Protein AF-A0A8B7P8W7-F1 (afdb_monomer_lite)

Sequence (174 aa):
ISSLVSTSPNAPSSPLYPQGKGTGSGHRTLLYGNAVLLHHENSSMYLACLSTSSSRDKLAFDVGLQEHSQGESCWWTIHPASKQRSEGEKVRVGDDLILVSVATERYLQATKEDDQSIVNASFHVTHWSVAPFGTGLSRLKFVACVFGGEVLRFFHGGDECLSIPSTWSDQPGQ

Radius of gyration: 20.96 Å; chains: 1; bounding box: 63×35×56 Å

InterPro domains:
  IPR013333 Ryanodine receptor [PR00795] (25-43)
  IPR013333 Ryanodine receptor [PR00795] (83-107)
  IPR014821 Inositol 1,4,5-trisphosphate/ryanodine receptor [PF08709] (22-136)
  IPR015925 Ryanodine/Inositol 1,4,5-trisphosphate receptor [PTHR46399] (21-171)
  IPR016093 MIR motif [PS50919] (27-81)
  IPR016093 MIR motif [SM00472] (27-81)
  IPR016093 MIR motif [SM00472] (88-133)
  IPR036300 Mir domain superfamily [SSF82109] (31-114)

Foldseek 3Di:
DDKDQDADPDDDDDDDDDDPPRPDPDDDFDWAQGKIWDADVPVRWTWFFDPDDPDPPPLKTAIDTDNDPPDQGRIWGWHFPDPVGDTRDGDDQFTWTWIARPVRRFTFDWDADPNDTGTITHNDTDTHHDHDPDDPVCCVVCVVDDDPPDDDWDDDDPPRTDDDDPPDDPDPDD

Structure (mmCIF, N/CA/C/O backbone):
data_AF-A0A8B7P8W7-F1
#
_entry.id   AF-A0A8B7P8W7-F1
#
loop_
_atom_site.group_PDB
_atom_site.id
_atom_site.type_symbol
_atom_site.label_atom_id
_atom_site.label_alt_id
_atom_site.label_comp_id
_atom_site.label_asym_id
_atom_site.label_entity_id
_atom_site.label_seq_id
_atom_site.pdbx_PDB_ins_code
_atom_site.Cartn_x
_atom_site.Cartn_y
_atom_site.Cartn_z
_atom_site.occupancy
_atom_site.B_iso_or_equiv
_atom_site.auth_seq_id
_atom_site.auth_comp_id
_atom_site.auth_asym_id
_atom_site.auth_atom_id
_atom_site.pdbx_PDB_model_num
ATOM 1 N N . ILE A 1 1 ? 3.348 0.676 -5.704 1.00 46.62 1 ILE A N 1
ATOM 2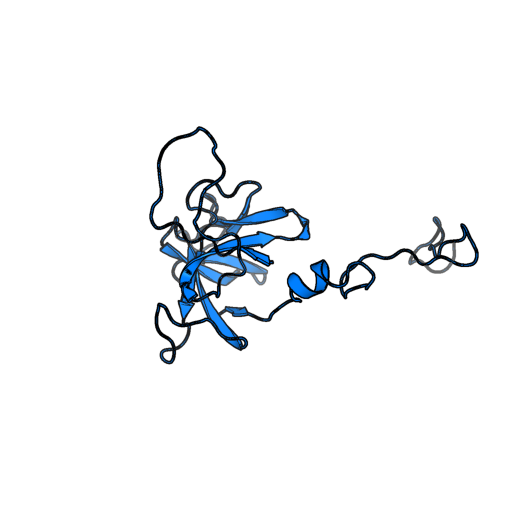 C CA . ILE A 1 1 ? 1.925 0.470 -5.354 1.00 46.62 1 ILE A CA 1
ATOM 3 C C . ILE A 1 1 ? 1.165 1.689 -5.854 1.00 46.62 1 ILE A C 1
ATOM 5 O O . ILE A 1 1 ? 1.480 2.792 -5.420 1.00 46.62 1 ILE A O 1
ATOM 9 N N . SER A 1 2 ? 0.259 1.519 -6.812 1.00 42.88 2 SER A N 1
ATOM 10 C CA . SER A 1 2 ? -0.676 2.559 -7.244 1.00 42.88 2 SER A CA 1
ATOM 11 C C . SER A 1 2 ? -1.956 2.430 -6.406 1.00 42.88 2 SER A C 1
ATOM 13 O O . SER A 1 2 ? -2.405 1.326 -6.105 1.00 42.88 2 SER A O 1
ATOM 15 N N . SER A 1 3 ? -2.516 3.544 -5.928 1.00 48.22 3 SER A N 1
ATOM 16 C CA . SER A 1 3 ? -3.761 3.515 -5.152 1.00 48.22 3 SER A CA 1
ATOM 17 C C . SER A 1 3 ? -4.959 3.718 -6.076 1.00 48.22 3 SER A C 1
ATOM 19 O O . SER A 1 3 ? -5.056 4.711 -6.800 1.00 48.22 3 SER A O 1
ATOM 21 N N . LEU A 1 4 ? -5.897 2.773 -6.046 1.00 49.62 4 LEU A N 1
ATOM 22 C CA . LEU A 1 4 ? -7.210 2.925 -6.659 1.00 49.62 4 LEU A CA 1
ATOM 23 C C . LEU A 1 4 ? -8.190 3.338 -5.561 1.00 49.62 4 LEU A C 1
ATOM 25 O O . LEU A 1 4 ? -8.512 2.571 -4.653 1.00 49.62 4 LEU A O 1
ATOM 29 N N . VAL A 1 5 ? -8.676 4.577 -5.644 1.00 45.47 5 VAL A N 1
ATOM 30 C CA . VAL A 1 5 ? -9.727 5.073 -4.749 1.00 45.47 5 VAL A CA 1
ATOM 31 C C . VAL A 1 5 ? -11.073 4.615 -5.295 1.00 45.47 5 VAL A C 1
ATOM 33 O O . VAL A 1 5 ? -11.616 5.216 -6.229 1.00 45.47 5 VAL A O 1
ATOM 36 N N . SER A 1 6 ? -11.623 3.552 -4.719 1.00 44.38 6 SER A N 1
ATOM 37 C CA . SER A 1 6 ? -12.999 3.128 -4.959 1.00 44.38 6 SER A CA 1
ATOM 38 C C . SER A 1 6 ? -13.806 3.321 -3.681 1.00 44.38 6 SER A C 1
ATOM 40 O O . SER A 1 6 ? -13.594 2.642 -2.692 1.00 44.38 6 SER A O 1
ATOM 42 N N . THR A 1 7 ? -14.749 4.252 -3.692 1.00 36.66 7 THR A N 1
ATOM 43 C CA . THR A 1 7 ? -15.689 4.438 -2.585 1.00 36.66 7 THR A CA 1
ATOM 44 C C . THR A 1 7 ? -16.846 3.451 -2.765 1.00 36.66 7 THR A C 1
ATOM 46 O O . THR A 1 7 ? -17.686 3.677 -3.636 1.00 36.66 7 THR A O 1
ATOM 49 N N . SER A 1 8 ? -16.902 2.362 -1.993 1.00 40.78 8 SER A N 1
ATOM 50 C CA . SER A 1 8 ? -18.155 1.607 -1.829 1.00 40.78 8 SER A CA 1
ATOM 51 C C . SER A 1 8 ? -18.755 1.946 -0.464 1.00 40.78 8 SER A C 1
ATOM 53 O O . SER A 1 8 ? -18.043 1.805 0.527 1.00 40.78 8 SER A O 1
ATOM 55 N N . PRO A 1 9 ? -20.027 2.379 -0.371 1.00 35.28 9 PRO A N 1
ATOM 56 C CA . PRO A 1 9 ? -20.670 2.607 0.917 1.00 35.28 9 PRO A CA 1
ATOM 57 C C . PRO A 1 9 ? -21.161 1.326 1.605 1.00 35.28 9 PRO A C 1
ATOM 59 O O . PRO A 1 9 ? -21.640 1.440 2.720 1.00 35.28 9 PRO A O 1
ATOM 62 N N . ASN A 1 10 ? -21.108 0.146 0.972 1.00 35.03 10 ASN A N 1
ATOM 63 C CA . ASN A 1 10 ? -21.569 -1.118 1.564 1.00 35.03 10 ASN A CA 1
ATOM 64 C C . ASN A 1 10 ? -20.977 -2.337 0.827 1.00 35.03 10 ASN A C 1
ATOM 66 O O . ASN A 1 10 ? -21.011 -2.401 -0.404 1.00 35.03 10 ASN A O 1
ATOM 70 N N . ALA A 1 11 ? -20.510 -3.333 1.576 1.00 33.34 11 ALA A N 1
ATOM 71 C CA . ALA A 1 11 ? -20.395 -4.737 1.164 1.00 33.34 11 ALA A CA 1
ATOM 72 C C . ALA A 1 11 ? -21.131 -5.595 2.224 1.00 33.34 11 ALA A C 1
ATOM 74 O O . ALA A 1 11 ? -21.289 -5.096 3.338 1.00 33.34 11 ALA A O 1
ATOM 75 N N . PRO A 1 12 ? -21.589 -6.842 1.961 1.00 50.28 12 PRO A N 1
ATOM 76 C CA . PRO A 1 12 ? -21.562 -7.633 0.721 1.00 50.28 12 PRO A CA 1
ATOM 77 C C . PRO A 1 12 ? -22.941 -8.230 0.303 1.00 50.28 12 PRO A C 1
ATOM 79 O O . PRO A 1 12 ? -23.870 -8.323 1.100 1.00 50.28 12 PRO A O 1
ATOM 82 N N . SER A 1 13 ? -23.077 -8.705 -0.948 1.00 31.11 13 SER A N 1
ATOM 83 C CA . SER A 1 13 ? -23.685 -10.020 -1.277 1.00 31.11 13 SER A CA 1
ATOM 84 C C . SER A 1 13 ? -23.736 -10.326 -2.788 1.00 31.11 13 SER A C 1
ATOM 86 O O . SER A 1 13 ? -24.164 -9.514 -3.603 1.00 31.11 13 SER A O 1
ATOM 88 N N . SER A 1 14 ? -23.414 -11.588 -3.100 1.00 30.47 14 SER A N 1
ATOM 89 C CA . SER A 1 14 ? -23.768 -12.410 -4.277 1.00 30.47 14 SER A CA 1
ATOM 90 C C . SER A 1 14 ? -22.878 -12.414 -5.545 1.00 30.47 14 SER A C 1
ATOM 92 O O . SER A 1 14 ? -22.307 -11.391 -5.921 1.00 30.47 14 SER A O 1
ATOM 94 N N . PRO A 1 15 ? -22.725 -13.596 -6.201 1.00 37.78 15 PRO A N 1
ATOM 95 C CA . PRO A 1 15 ? -21.645 -13.894 -7.133 1.00 37.78 15 PRO A CA 1
ATOM 96 C C . PRO A 1 15 ? -22.161 -13.922 -8.572 1.00 37.78 15 PRO A C 1
ATOM 98 O O . PRO A 1 15 ? -22.348 -14.979 -9.157 1.00 37.78 15 PRO A O 1
ATOM 101 N N . LEU A 1 16 ? -22.402 -12.761 -9.156 1.00 27.69 16 LEU A N 1
ATOM 102 C CA . LEU A 1 16 ? -22.488 -12.609 -10.604 1.00 27.69 16 LEU A CA 1
ATOM 103 C C . LEU A 1 16 ? -21.898 -11.237 -10.889 1.00 27.69 16 LEU A C 1
ATOM 105 O O . LEU A 1 16 ? -22.408 -10.243 -10.381 1.00 27.69 16 LEU A O 1
ATOM 109 N N . TYR A 1 17 ? -20.795 -11.176 -11.635 1.00 36.28 17 TYR A N 1
ATOM 110 C CA . TYR A 1 17 ? -20.228 -9.898 -12.057 1.00 36.28 17 TYR A CA 1
ATOM 111 C C . TYR A 1 17 ? -21.329 -9.058 -12.722 1.00 36.28 17 TYR A C 1
ATOM 113 O O . TYR A 1 17 ? -21.969 -9.498 -13.678 1.00 36.28 17 TYR A O 1
ATOM 121 N N . PRO A 1 18 ? -21.492 -7.811 -12.270 1.00 32.91 18 PRO A N 1
ATOM 122 C CA . PRO A 1 18 ? -21.230 -6.746 -13.211 1.00 32.91 18 PRO A CA 1
ATOM 123 C C . PRO A 1 18 ? -20.264 -5.742 -12.593 1.00 32.91 18 PRO A C 1
ATOM 125 O O . PRO A 1 18 ? -20.410 -5.316 -11.451 1.00 32.91 18 PRO A O 1
ATOM 128 N N . GLN A 1 19 ? -19.268 -5.383 -13.401 1.00 39.72 19 GLN A N 1
ATOM 129 C CA . GLN A 1 19 ? -18.560 -4.107 -13.400 1.00 39.72 19 GLN A CA 1
ATOM 130 C C . GLN A 1 19 ? -19.205 -3.088 -12.451 1.00 39.72 19 GLN A C 1
ATOM 132 O O . GLN A 1 19 ? -20.274 -2.549 -12.748 1.00 39.72 19 GLN A O 1
ATOM 137 N N . GLY A 1 20 ? -18.574 -2.877 -11.292 1.00 31.59 20 GLY A N 1
ATOM 138 C CA . GLY A 1 20 ? -19.051 -1.943 -10.286 1.00 31.59 20 GLY A CA 1
ATOM 139 C C . GLY A 1 20 ? -19.277 -0.579 -10.924 1.00 31.59 20 GLY A C 1
ATOM 140 O O . GLY A 1 20 ? -18.330 0.150 -11.218 1.00 31.59 20 GLY A O 1
ATOM 141 N N . LYS A 1 21 ? -20.548 -0.234 -11.146 1.00 33.78 21 LYS A N 1
ATOM 142 C CA . LYS A 1 21 ? -20.999 1.119 -11.463 1.00 33.78 21 LYS A CA 1
ATOM 143 C C . LYS A 1 21 ? -20.865 1.966 -10.197 1.00 33.78 21 LYS A C 1
ATOM 145 O O . LYS A 1 21 ? -21.850 2.336 -9.573 1.00 33.78 21 LYS A O 1
ATOM 150 N N . GLY A 1 22 ? -19.626 2.258 -9.814 1.00 34.22 22 GLY A N 1
ATOM 151 C CA . GLY A 1 22 ? -19.319 3.367 -8.925 1.00 34.22 22 GLY A CA 1
ATOM 152 C C . GLY A 1 22 ? -19.411 4.652 -9.737 1.00 34.22 22 GLY A C 1
ATOM 153 O O . GLY A 1 22 ? -18.658 4.851 -10.690 1.00 34.22 22 GLY A O 1
ATOM 154 N N . THR A 1 23 ? -20.350 5.522 -9.386 1.00 38.09 23 THR A N 1
ATOM 155 C CA . THR A 1 23 ? -20.471 6.872 -9.942 1.00 38.09 23 THR A CA 1
ATOM 156 C C . THR A 1 23 ? -19.125 7.603 -9.846 1.00 38.09 23 THR A C 1
ATOM 158 O O . THR A 1 23 ? -18.641 7.895 -8.753 1.00 38.09 23 THR A O 1
ATOM 161 N N . GLY A 1 24 ? -18.501 7.877 -10.997 1.00 37.25 24 GLY A N 1
ATOM 162 C CA . GLY A 1 24 ? -17.294 8.701 -11.117 1.00 37.25 24 GLY A CA 1
ATOM 163 C C . GLY A 1 24 ? -16.094 7.973 -11.719 1.00 37.25 24 GLY A C 1
ATOM 164 O O . GLY A 1 24 ? -15.135 7.6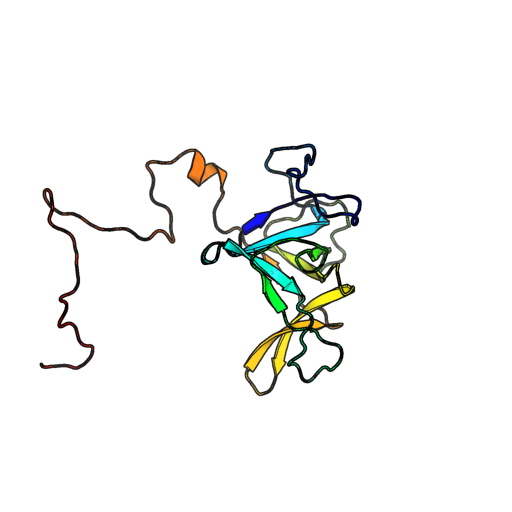60 -11.024 1.00 37.25 24 GLY A O 1
ATOM 165 N N . SER A 1 25 ? -16.111 7.747 -13.030 1.00 48.44 25 SER A N 1
ATOM 166 C CA . SER A 1 25 ? -14.891 7.505 -13.806 1.00 48.44 25 SER A CA 1
ATOM 167 C C . SER A 1 25 ? -14.061 8.797 -13.819 1.00 48.44 25 SER A C 1
ATOM 169 O O . SER A 1 25 ? -14.251 9.648 -14.684 1.00 48.44 25 SER A O 1
ATOM 171 N N . GLY A 1 26 ? -13.198 8.996 -12.820 1.00 65.38 26 GLY A N 1
ATOM 172 C CA . GLY A 1 26 ? -12.356 10.187 -12.709 1.00 65.38 26 GLY A CA 1
ATOM 173 C C . GLY A 1 26 ? -11.318 10.092 -11.592 1.00 65.38 26 GLY A C 1
ATOM 174 O O . GLY A 1 26 ? -11.441 9.280 -10.677 1.00 65.38 26 GLY A O 1
ATOM 175 N N . HIS A 1 27 ? -10.292 10.945 -11.673 1.00 71.94 27 HIS A N 1
ATOM 176 C CA . HIS A 1 27 ? -9.247 11.103 -10.658 1.00 71.94 27 HIS A CA 1
ATOM 177 C C . HIS A 1 27 ? -9.854 11.665 -9.365 1.00 71.94 27 HIS A C 1
ATOM 179 O O . HIS A 1 27 ? -9.902 12.878 -9.157 1.00 71.94 27 HIS A O 1
ATOM 185 N N . ARG A 1 28 ? -10.364 10.779 -8.506 1.00 84.31 28 ARG A N 1
ATOM 186 C CA . ARG A 1 28 ? -10.931 11.160 -7.211 1.00 84.31 28 ARG A CA 1
ATOM 187 C C . ARG A 1 28 ? -9.820 11.556 -6.248 1.00 84.31 28 ARG A C 1
ATOM 189 O O . ARG A 1 28 ? -8.795 10.886 -6.151 1.00 84.31 28 ARG A O 1
ATOM 196 N N . THR A 1 29 ? -10.035 12.654 -5.532 1.00 89.19 29 THR A N 1
ATOM 197 C CA . THR A 1 29 ? -9.137 13.061 -4.451 1.00 89.19 29 THR A CA 1
ATOM 198 C C . THR A 1 29 ? -9.217 12.054 -3.309 1.00 89.19 29 THR A C 1
ATOM 200 O O . THR A 1 29 ? -10.309 11.635 -2.928 1.00 89.19 29 THR A O 1
ATOM 203 N N . LEU A 1 30 ? -8.062 11.681 -2.764 1.00 91.88 30 LEU A N 1
ATOM 204 C CA . LEU A 1 30 ? -7.980 10.816 -1.598 1.00 91.88 30 LEU A CA 1
ATOM 205 C C . LEU A 1 30 ? -8.344 11.597 -0.331 1.00 91.88 30 LEU A C 1
ATOM 207 O O . LEU A 1 30 ? -7.789 12.672 -0.090 1.00 91.88 30 LEU A O 1
ATOM 211 N N . LEU A 1 31 ? -9.265 11.055 0.462 1.00 95.56 31 LEU A N 1
ATOM 212 C CA . LEU A 1 31 ? -9.713 11.635 1.726 1.00 95.56 31 LEU A CA 1
ATOM 213 C C . LEU A 1 31 ? -9.404 10.675 2.876 1.00 95.56 31 LEU A C 1
ATOM 215 O O . LEU A 1 31 ? -9.447 9.458 2.686 1.00 95.56 31 LEU A O 1
ATOM 219 N N . TYR A 1 32 ? -9.131 11.216 4.060 1.00 96.69 32 TYR A N 1
ATOM 220 C CA . TYR A 1 32 ? -9.088 10.425 5.289 1.00 96.69 32 TYR A CA 1
ATOM 221 C C . TYR A 1 32 ? -10.461 9.808 5.584 1.00 96.69 32 TYR A C 1
ATOM 223 O O . TYR A 1 32 ? -11.491 10.422 5.312 1.00 96.69 32 TYR A O 1
ATOM 231 N N . GLY A 1 33 ? -10.474 8.595 6.129 1.00 95.88 33 GLY A N 1
ATOM 232 C CA . GLY A 1 33 ? -11.665 7.775 6.360 1.00 95.88 33 GLY A CA 1
ATOM 233 C C . GLY A 1 33 ? -12.084 6.928 5.152 1.00 95.88 33 GLY A C 1
ATOM 234 O O . GLY A 1 33 ? -12.870 5.998 5.304 1.00 95.88 33 GLY A O 1
ATOM 235 N N . ASN A 1 34 ? -11.544 7.182 3.953 1.00 95.38 34 ASN A N 1
ATOM 236 C CA . ASN A 1 34 ? -11.874 6.364 2.788 1.00 95.38 34 ASN A CA 1
ATOM 237 C C . ASN A 1 34 ? -11.160 5.010 2.829 1.00 95.38 34 ASN A C 1
ATOM 239 O O . ASN A 1 34 ? -9.963 4.934 3.117 1.00 95.38 34 ASN A O 1
ATOM 243 N N . ALA A 1 35 ? -11.882 3.967 2.418 1.00 95.69 35 ALA A N 1
ATOM 244 C CA . ALA A 1 35 ? -11.296 2.691 2.040 1.00 95.69 35 ALA A CA 1
ATOM 245 C C . ALA A 1 35 ? -10.638 2.787 0.652 1.00 95.69 35 ALA A C 1
ATOM 247 O O . ALA A 1 35 ? -11.187 3.385 -0.280 1.00 95.69 35 ALA A O 1
ATOM 248 N N . VAL A 1 36 ? -9.456 2.189 0.512 1.00 95.44 36 VAL A N 1
ATOM 249 C CA . VAL A 1 36 ? -8.689 2.146 -0.735 1.00 95.44 36 VAL A CA 1
ATOM 250 C C . VAL A 1 36 ? -8.261 0.731 -1.090 1.00 95.44 36 VAL A C 1
ATOM 252 O O . VAL A 1 36 ? -8.056 -0.112 -0.217 1.00 95.44 36 VAL A O 1
ATOM 255 N N . LEU A 1 37 ? -8.071 0.512 -2.391 1.00 95.38 37 LEU A N 1
ATOM 256 C CA . LEU A 1 37 ? -7.366 -0.643 -2.927 1.00 95.38 37 LEU A CA 1
ATOM 257 C C . LEU A 1 37 ? -5.936 -0.230 -3.273 1.00 95.38 37 LEU A C 1
ATOM 259 O O . LEU A 1 37 ? -5.707 0.754 -3.984 1.00 95.38 37 LEU A O 1
ATOM 263 N N . LEU A 1 38 ? -4.974 -1.002 -2.784 1.00 94.88 38 LEU A N 1
ATOM 264 C CA . LEU A 1 38 ? -3.555 -0.811 -3.056 1.00 94.88 38 LEU A CA 1
ATOM 265 C C . LEU A 1 38 ? -3.119 -1.833 -4.104 1.00 94.88 38 LEU A C 1
ATOM 267 O O . LEU A 1 38 ? -3.022 -3.024 -3.818 1.00 94.88 38 LEU A O 1
ATOM 271 N N . HIS A 1 39 ? -2.894 -1.366 -5.330 1.00 92.56 39 HIS A N 1
ATOM 272 C CA . HIS A 1 39 ? -2.545 -2.198 -6.476 1.00 92.56 39 HIS A CA 1
ATOM 273 C C . HIS A 1 39 ? -1.028 -2.255 -6.659 1.00 92.56 39 HIS A C 1
ATOM 275 O O . HIS A 1 39 ? -0.319 -1.243 -6.637 1.00 92.56 39 HIS A O 1
ATOM 281 N N . HIS A 1 40 ? -0.499 -3.462 -6.789 1.00 92.62 40 HIS A N 1
ATOM 282 C CA . HIS A 1 40 ? 0.912 -3.705 -7.010 1.00 92.62 40 HIS A CA 1
ATOM 283 C C . HIS A 1 40 ? 1.204 -3.734 -8.512 1.00 92.62 40 HIS A C 1
ATOM 285 O O . HIS A 1 40 ? 0.905 -4.711 -9.190 1.00 92.62 40 HIS A O 1
ATOM 291 N N . GLU A 1 41 ? 1.828 -2.664 -9.006 1.00 86.69 41 GLU A N 1
ATOM 292 C CA . GLU A 1 41 ? 2.051 -2.409 -10.436 1.00 86.69 41 GLU A CA 1
ATOM 293 C C . GLU A 1 41 ? 2.650 -3.606 -11.193 1.00 86.69 41 GLU A C 1
ATOM 295 O O . GLU A 1 41 ? 2.133 -4.006 -12.229 1.00 86.69 41 GLU A O 1
ATOM 300 N N . ASN A 1 42 ? 3.712 -4.222 -10.662 1.00 88.19 42 ASN A N 1
ATOM 301 C CA . ASN A 1 42 ? 4.458 -5.243 -11.401 1.00 88.19 42 ASN A CA 1
ATOM 302 C C . ASN A 1 42 ? 3.715 -6.583 -11.514 1.00 88.19 42 ASN A C 1
ATOM 304 O O . ASN A 1 42 ? 3.821 -7.259 -12.530 1.00 88.19 42 ASN A O 1
ATOM 308 N N . SER A 1 43 ? 2.989 -6.991 -10.469 1.00 92.31 43 SER A N 1
ATOM 309 C CA . SER A 1 43 ? 2.250 -8.266 -10.478 1.00 92.31 43 SER A CA 1
ATOM 310 C C . SER A 1 43 ? 0.777 -8.107 -10.835 1.00 92.31 43 SER A C 1
ATOM 312 O O . SER A 1 43 ? 0.079 -9.101 -10.988 1.00 92.31 43 SER A O 1
ATOM 314 N N . SER A 1 44 ? 0.288 -6.870 -10.938 1.00 91.19 44 SER A N 1
ATOM 315 C CA . SER A 1 44 ? -1.131 -6.547 -11.090 1.00 91.19 44 SER A CA 1
ATOM 316 C C . SER A 1 44 ? -2.051 -7.103 -9.987 1.00 91.19 44 SER A C 1
ATOM 318 O O . SER A 1 44 ? -3.261 -7.173 -10.183 1.00 91.19 44 SER A O 1
ATOM 320 N N . MET A 1 45 ? -1.499 -7.453 -8.823 1.00 95.88 45 MET A N 1
ATOM 321 C CA . MET A 1 45 ? -2.236 -7.965 -7.659 1.00 95.88 45 MET A CA 1
ATOM 322 C C . MET A 1 45 ? -2.580 -6.846 -6.663 1.00 95.88 45 MET A C 1
ATOM 324 O O . MET A 1 45 ? -2.087 -5.725 -6.771 1.00 95.88 45 MET A O 1
ATOM 328 N N . TYR A 1 46 ? -3.391 -7.149 -5.654 1.00 96.62 46 TYR A N 1
ATOM 329 C CA . TYR A 1 46 ? -3.818 -6.224 -4.603 1.00 96.62 46 TYR A CA 1
ATOM 330 C C . TYR A 1 46 ? -3.189 -6.582 -3.257 1.00 96.62 46 TYR A C 1
ATOM 332 O O . TYR A 1 46 ? -3.099 -7.760 -2.919 1.00 96.62 46 TYR A O 1
ATOM 340 N N . LEU A 1 47 ? -2.782 -5.575 -2.477 1.00 97.44 47 LEU A N 1
ATOM 341 C CA . LEU A 1 47 ? -2.347 -5.777 -1.094 1.00 97.44 47 LEU A CA 1
ATOM 342 C C . LEU A 1 47 ? -3.534 -6.232 -0.242 1.00 97.44 47 LEU A C 1
ATOM 344 O O . LEU A 1 47 ? -4.541 -5.526 -0.165 1.00 97.44 47 LEU A O 1
ATOM 348 N N . ALA A 1 48 ? -3.392 -7.369 0.427 1.00 97.56 48 ALA A N 1
ATOM 349 C CA . ALA A 1 48 ? -4.460 -8.010 1.172 1.00 97.56 48 ALA A CA 1
ATOM 350 C C . ALA A 1 48 ? -4.008 -8.452 2.564 1.00 97.56 48 ALA A C 1
ATOM 352 O O . ALA A 1 48 ? -2.879 -8.910 2.749 1.00 97.56 48 ALA A O 1
ATOM 353 N N . CYS A 1 49 ? -4.928 -8.362 3.521 1.00 97.75 49 CYS A N 1
ATOM 354 C CA . CYS A 1 49 ? -4.852 -9.094 4.776 1.00 97.75 49 CYS A CA 1
ATOM 355 C C . CYS A 1 49 ? -5.197 -10.567 4.499 1.00 97.75 49 CYS A C 1
ATOM 357 O O . CYS A 1 49 ? -6.275 -10.872 3.978 1.00 97.75 49 CYS A O 1
ATOM 359 N N . LEU A 1 50 ? -4.262 -11.472 4.777 1.00 96.94 50 LEU A N 1
ATOM 360 C CA . LEU A 1 50 ? -4.404 -12.905 4.531 1.00 96.94 50 LEU A CA 1
ATOM 361 C C . LEU A 1 50 ? -5.013 -13.603 5.753 1.00 96.94 50 LEU A C 1
ATOM 363 O O . LEU A 1 50 ? -4.963 -13.107 6.871 1.00 96.94 50 LEU A O 1
ATOM 367 N N . SER A 1 51 ? -5.568 -14.797 5.552 1.00 94.12 51 SER A N 1
ATOM 368 C CA . SER A 1 51 ? -6.109 -15.615 6.647 1.00 94.12 51 SER A CA 1
ATOM 369 C C . SER A 1 51 ? -5.035 -16.366 7.441 1.00 94.12 51 SER A C 1
ATOM 371 O O . SER A 1 51 ? -5.354 -17.029 8.426 1.00 94.12 51 SER A O 1
ATOM 373 N N . THR A 1 52 ? -3.783 -16.340 6.982 1.00 95.88 52 THR A N 1
ATOM 374 C CA . THR A 1 52 ? -2.648 -16.989 7.643 1.00 95.88 52 THR A CA 1
ATOM 375 C C . THR A 1 52 ? -2.029 -16.068 8.694 1.00 95.88 52 THR A C 1
ATOM 377 O O . THR A 1 52 ? -2.232 -14.855 8.675 1.00 95.88 52 THR A O 1
ATOM 380 N N . SER A 1 53 ? -1.284 -16.657 9.628 1.00 94.75 53 SER A N 1
ATOM 381 C CA . SER A 1 53 ? -0.513 -15.942 10.645 1.00 94.75 53 SER A CA 1
ATOM 382 C C . SER A 1 53 ? 0.819 -16.653 10.843 1.00 94.75 53 SER A C 1
ATOM 384 O O . SER A 1 53 ? 0.851 -17.790 11.320 1.00 94.75 53 SER A O 1
ATOM 386 N N . SER A 1 54 ? 1.909 -15.973 10.504 1.00 91.50 54 SER A N 1
ATOM 387 C CA . SER A 1 54 ? 3.290 -16.453 10.655 1.00 91.50 54 SER A CA 1
ATOM 388 C C . SER A 1 54 ? 4.084 -15.721 11.745 1.00 91.50 54 SER A C 1
ATOM 390 O O . SER A 1 54 ? 5.162 -16.171 12.127 1.00 91.50 54 SER A O 1
ATOM 392 N N . SER A 1 55 ? 3.536 -14.623 12.271 1.00 92.00 55 SER A N 1
ATOM 393 C CA . SER A 1 55 ? 4.138 -13.782 13.312 1.00 92.00 55 SER A CA 1
ATOM 394 C C . SER A 1 55 ? 4.098 -14.433 14.702 1.00 92.00 55 SER A C 1
ATOM 396 O O . SER A 1 55 ? 3.247 -15.275 15.009 1.00 92.00 55 SER A O 1
ATOM 398 N N . ARG A 1 56 ? 5.008 -14.002 15.586 1.00 91.31 56 ARG A N 1
ATOM 399 C CA . ARG A 1 56 ? 4.970 -14.324 17.025 1.00 91.31 56 ARG A CA 1
ATOM 400 C C . ARG A 1 56 ? 3.758 -13.728 17.738 1.00 91.31 56 ARG A C 1
ATOM 402 O O . ARG A 1 56 ? 3.309 -14.295 18.741 1.00 91.31 56 ARG A O 1
ATOM 409 N N . ASP A 1 57 ? 3.236 -12.605 17.247 1.00 93.75 57 ASP A N 1
ATOM 410 C CA . ASP A 1 57 ? 1.945 -12.088 17.687 1.00 93.75 57 ASP A CA 1
ATOM 411 C C . ASP A 1 57 ? 0.836 -12.982 17.123 1.00 93.75 57 ASP A C 1
ATOM 413 O O . ASP A 1 57 ? 0.470 -12.900 15.956 1.00 93.75 57 ASP A O 1
ATOM 417 N N . LYS A 1 58 ? 0.268 -13.829 17.987 1.00 93.50 58 LYS A N 1
ATOM 418 C CA . LYS A 1 58 ? -0.804 -14.775 17.632 1.00 93.50 58 LYS A CA 1
ATOM 419 C C . LYS A 1 58 ? -2.103 -14.101 17.191 1.00 93.50 58 LYS A C 1
ATOM 421 O O . LYS A 1 58 ? -3.019 -14.791 16.750 1.00 93.50 58 LYS A O 1
ATOM 426 N N . LEU A 1 59 ? -2.227 -12.793 17.407 1.00 96.12 59 LEU A N 1
ATOM 427 C CA . LEU A 1 59 ? -3.366 -12.013 16.953 1.00 96.12 59 LEU A CA 1
ATOM 428 C C . LEU A 1 59 ? -3.087 -11.346 15.602 1.00 96.12 59 LEU A C 1
ATOM 430 O O . LEU A 1 59 ? -4.033 -10.872 14.979 1.00 96.12 59 LEU A O 1
ATOM 434 N N . ALA A 1 60 ? -1.837 -11.290 15.146 1.00 97.19 60 ALA A N 1
ATOM 435 C CA . ALA A 1 60 ? -1.509 -10.699 13.863 1.00 97.19 60 ALA A CA 1
ATOM 436 C C . ALA A 1 60 ? -1.912 -11.614 12.698 1.00 97.19 60 ALA A C 1
ATOM 438 O O . ALA A 1 60 ? -1.921 -12.834 12.814 1.00 97.19 60 ALA A O 1
ATOM 439 N N . PHE A 1 61 ? -2.223 -11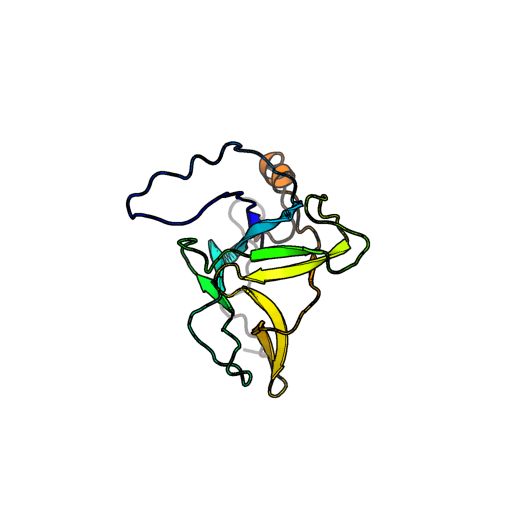.004 11.560 1.00 98.12 61 PHE A N 1
ATOM 440 C CA . PHE A 1 61 ? -2.450 -11.699 10.296 1.00 98.12 61 PHE A CA 1
ATOM 441 C C . PHE A 1 61 ? -1.340 -11.359 9.311 1.00 98.12 61 PHE A C 1
ATOM 443 O O . PHE A 1 61 ? -0.823 -10.238 9.309 1.00 98.12 61 PHE A O 1
ATOM 450 N N . ASP A 1 62 ? -0.988 -12.309 8.454 1.00 97.31 62 ASP A N 1
ATOM 451 C CA . ASP A 1 62 ? -0.032 -12.064 7.383 1.00 97.31 62 ASP A CA 1
ATOM 452 C C . ASP A 1 62 ? -0.608 -11.061 6.378 1.00 97.31 62 ASP A C 1
ATOM 454 O O . ASP A 1 62 ? -1.810 -11.033 6.101 1.00 97.31 62 ASP A O 1
ATOM 458 N N . VAL A 1 63 ? 0.265 -10.246 5.793 1.00 97.94 63 VAL A N 1
ATOM 459 C CA . VAL A 1 63 ? -0.093 -9.331 4.708 1.00 97.94 63 VAL A CA 1
ATOM 460 C C . VAL A 1 63 ? 0.657 -9.746 3.452 1.00 97.94 63 VAL A C 1
ATOM 462 O O . VAL A 1 63 ? 1.858 -10.005 3.487 1.00 97.94 63 VAL A O 1
ATOM 465 N N . GLY A 1 64 ? -0.050 -9.811 2.328 1.00 96.81 64 GLY A N 1
ATOM 466 C CA . GLY A 1 64 ? 0.521 -10.254 1.059 1.00 96.81 64 GLY A CA 1
ATOM 467 C C . GLY A 1 64 ? -0.246 -9.737 -0.148 1.00 96.81 64 GLY A C 1
ATOM 468 O O . GLY A 1 64 ? -0.973 -8.751 -0.059 1.00 96.81 64 GLY A O 1
ATOM 469 N N . LEU A 1 65 ? -0.059 -10.392 -1.293 1.00 96.62 65 LEU A N 1
ATOM 470 C CA . LEU A 1 65 ? -0.694 -10.019 -2.556 1.00 96.62 65 LEU A CA 1
ATOM 471 C C . LEU A 1 65 ? -1.756 -11.050 -2.967 1.00 96.62 65 LEU A C 1
ATOM 473 O O . LEU A 1 65 ? -1.520 -12.252 -2.863 1.00 96.62 65 LEU A O 1
ATOM 477 N N . GLN A 1 66 ? -2.903 -10.577 -3.460 1.00 94.94 66 GLN A N 1
ATOM 478 C CA . GLN A 1 66 ? -3.979 -11.398 -4.033 1.00 94.94 66 GLN A CA 1
ATOM 479 C C . GLN A 1 66 ? -4.329 -10.951 -5.456 1.00 94.94 66 GLN A C 1
ATOM 481 O O . GLN A 1 66 ? -4.383 -9.759 -5.747 1.00 94.94 66 GLN A O 1
ATOM 486 N N . GLU A 1 67 ? -4.616 -11.902 -6.345 1.00 94.38 67 GLU A N 1
ATOM 487 C CA . GLU A 1 67 ? -4.977 -11.618 -7.745 1.00 94.38 67 GLU A CA 1
ATOM 488 C C . GLU A 1 67 ? -6.303 -10.866 -7.889 1.00 94.38 67 GLU A C 1
ATOM 490 O O . GLU A 1 67 ? -6.460 -10.039 -8.784 1.00 94.38 67 GLU A O 1
ATOM 495 N N . HIS A 1 68 ? -7.258 -11.122 -6.997 1.00 91.19 68 HIS A N 1
ATOM 496 C CA . HIS A 1 68 ? -8.580 -10.514 -7.036 1.00 91.19 68 HIS A CA 1
ATOM 497 C C . HIS A 1 68 ? -8.809 -9.567 -5.854 1.00 91.19 68 HIS A C 1
ATOM 499 O O . HIS A 1 68 ? -8.313 -9.784 -4.753 1.00 91.19 68 HIS A O 1
ATOM 505 N N . SER A 1 69 ? -9.648 -8.549 -6.046 1.00 90.56 69 SER A N 1
ATOM 506 C CA . SER A 1 69 ? -10.060 -7.610 -4.992 1.00 90.56 69 SER A CA 1
ATOM 507 C C . SER A 1 69 ? -11.426 -7.957 -4.378 1.00 90.56 69 SER A C 1
ATOM 509 O O . SER A 1 69 ? -12.157 -7.060 -3.958 1.00 90.56 69 SER A O 1
ATOM 511 N N . GLN A 1 70 ? -11.829 -9.230 -4.429 1.00 88.50 70 GLN A N 1
ATOM 512 C CA . GLN A 1 70 ? -13.137 -9.672 -3.943 1.00 88.50 70 GLN A CA 1
ATOM 513 C C . GLN A 1 70 ? -13.179 -9.683 -2.413 1.00 88.50 70 GLN A C 1
ATOM 515 O O . GLN A 1 70 ? -12.233 -10.124 -1.766 1.00 88.50 70 GLN A O 1
ATOM 520 N N . GLY A 1 71 ? -14.304 -9.250 -1.844 1.00 90.62 71 GLY A N 1
ATOM 521 C CA . GLY A 1 71 ? -14.475 -9.160 -0.394 1.00 90.62 71 GLY A CA 1
ATOM 522 C C . GLY A 1 71 ? -13.720 -7.984 0.226 1.00 90.62 71 GLY A C 1
ATOM 523 O O . GLY A 1 71 ? -13.408 -7.006 -0.449 1.00 90.62 71 GLY A O 1
ATOM 524 N N . GLU A 1 72 ? -13.468 -8.079 1.530 1.00 95.62 72 GLU A N 1
ATOM 525 C CA . GLU A 1 72 ? -12.935 -6.990 2.363 1.00 95.62 72 GLU A CA 1
ATOM 526 C C . GLU A 1 72 ? -11.420 -7.086 2.597 1.00 95.62 72 GLU A C 1
ATOM 528 O O . GLU A 1 72 ? -10.802 -6.113 3.020 1.00 95.62 72 GLU A O 1
ATOM 533 N N . SER A 1 73 ? -10.798 -8.233 2.295 1.00 96.25 73 SER A N 1
ATOM 534 C CA . SER A 1 73 ? -9.383 -8.517 2.594 1.00 96.25 73 SER A CA 1
ATOM 535 C C . SER A 1 73 ? -8.408 -7.538 1.939 1.00 96.25 73 SER A C 1
ATOM 537 O O . SER A 1 73 ? -7.363 -7.244 2.512 1.00 96.25 73 SER A O 1
ATOM 539 N N . CYS A 1 74 ? -8.738 -7.030 0.749 1.00 97.31 74 CYS A N 1
ATOM 540 C CA . CYS A 1 74 ? -7.890 -6.110 -0.016 1.00 97.31 74 CYS A CA 1
ATOM 541 C C . CYS A 1 74 ? -8.106 -4.628 0.332 1.00 97.31 74 CYS A C 1
ATOM 543 O O . CYS A 1 74 ? -7.439 -3.762 -0.239 1.00 97.31 74 CYS A O 1
ATOM 545 N N . TRP A 1 75 ? -9.060 -4.321 1.214 1.00 97.44 75 TRP A N 1
ATOM 546 C CA . TRP A 1 75 ? -9.469 -2.953 1.505 1.00 97.44 75 TRP A CA 1
ATOM 547 C C . TRP A 1 75 ? -8.811 -2.418 2.767 1.00 97.44 75 TRP A C 1
ATOM 549 O O . TRP A 1 75 ? -8.832 -3.052 3.822 1.00 97.44 75 TRP A O 1
ATOM 559 N N . TRP A 1 76 ? -8.289 -1.199 2.653 1.00 98.25 76 TRP A N 1
ATOM 560 C CA . TRP A 1 76 ? -7.595 -0.512 3.736 1.00 98.25 76 TRP A CA 1
ATOM 561 C C . TRP A 1 76 ? -8.191 0.877 3.931 1.00 98.25 76 TRP A C 1
ATOM 563 O O . TRP A 1 76 ? -8.224 1.659 2.980 1.00 98.25 76 TRP A O 1
ATOM 573 N N . THR A 1 77 ? -8.664 1.214 5.128 1.00 98.00 77 THR A N 1
ATOM 574 C CA . THR A 1 77 ? -9.070 2.587 5.450 1.00 98.00 77 THR A CA 1
ATOM 575 C C . THR A 1 77 ? -7.856 3.425 5.817 1.00 98.00 77 THR A C 1
ATOM 577 O O . THR A 1 77 ? -6.921 2.958 6.470 1.00 98.00 77 THR A O 1
ATOM 580 N N . ILE A 1 78 ? -7.859 4.680 5.368 1.00 97.50 78 ILE A N 1
ATOM 581 C CA . ILE A 1 78 ? -6.771 5.622 5.630 1.00 97.50 78 ILE A CA 1
ATOM 582 C C . ILE A 1 78 ? -7.155 6.543 6.776 1.00 97.50 78 ILE A C 1
ATOM 584 O O . ILE A 1 78 ? -8.068 7.353 6.641 1.00 97.50 78 ILE A O 1
ATOM 588 N N . HIS A 1 79 ? -6.401 6.495 7.865 1.00 97.50 79 HIS A N 1
ATOM 589 C CA . HIS A 1 79 ? -6.580 7.371 9.014 1.00 97.50 79 HIS A CA 1
ATOM 590 C C . HIS A 1 79 ? -5.419 8.365 9.141 1.00 97.50 79 HIS A C 1
ATOM 592 O O . HIS A 1 79 ? -4.286 8.068 8.741 1.00 97.50 79 HIS A O 1
ATOM 598 N N . PRO A 1 80 ? -5.685 9.567 9.677 1.00 96.44 80 PRO A N 1
ATOM 599 C CA . PRO A 1 80 ? -4.633 10.532 9.939 1.00 96.44 80 PRO A CA 1
ATOM 600 C C . PRO A 1 80 ? -3.735 10.046 11.080 1.00 96.44 80 PRO A C 1
ATOM 602 O O . PRO A 1 80 ? -4.222 9.685 12.148 1.00 96.44 80 PRO A O 1
ATOM 605 N N . ALA A 1 81 ? -2.415 10.084 10.880 1.00 95.50 81 ALA A N 1
ATOM 606 C CA . ALA A 1 81 ? -1.459 9.762 11.942 1.00 95.50 81 ALA A CA 1
ATOM 607 C C . ALA A 1 81 ? -1.325 10.882 12.993 1.00 95.50 81 ALA A C 1
ATOM 609 O O . ALA A 1 81 ? -0.862 10.654 14.110 1.00 95.50 81 ALA A O 1
ATOM 610 N N . SER A 1 82 ? -1.724 12.112 12.649 1.00 90.19 82 SER A N 1
ATOM 611 C CA . SER A 1 82 ? -1.629 13.280 13.527 1.00 90.19 82 SER A CA 1
ATOM 612 C C . SER A 1 82 ? -3.000 13.872 13.851 1.00 90.19 82 SER A C 1
ATOM 614 O O . SER A 1 82 ? -3.939 13.782 13.066 1.00 90.19 82 SER A O 1
ATOM 616 N N . LYS A 1 83 ? -3.096 14.576 14.986 1.00 90.31 83 LYS A N 1
ATOM 617 C CA . LYS A 1 83 ? -4.317 15.291 15.409 1.00 90.31 83 LYS A CA 1
ATOM 618 C C . LYS A 1 83 ? -4.608 16.570 14.606 1.00 90.31 83 LYS A C 1
ATOM 620 O O . LYS A 1 83 ? -5.549 17.284 14.926 1.00 90.31 83 LYS A O 1
ATOM 625 N N . GLN A 1 84 ? -3.781 16.903 13.612 1.00 92.25 84 GLN A N 1
ATOM 626 C CA . GLN A 1 84 ? -3.951 18.094 12.766 1.00 92.25 84 GLN A CA 1
ATOM 627 C C . GLN A 1 84 ? -4.845 17.846 11.545 1.00 92.25 84 GLN A C 1
ATOM 629 O O . GLN A 1 84 ? -5.043 18.749 10.730 1.00 92.25 84 GLN A O 1
ATOM 634 N N . ARG A 1 85 ? -5.303 16.608 11.368 1.00 95.44 85 ARG A N 1
ATOM 635 C CA . ARG A 1 85 ? -6.138 16.170 10.256 1.00 95.44 85 ARG A CA 1
ATOM 636 C C . ARG A 1 85 ? -7.356 15.455 10.812 1.00 95.44 85 ARG A C 1
ATOM 638 O O . ARG A 1 85 ? -7.277 14.810 11.857 1.00 95.44 85 ARG A O 1
ATOM 645 N N . SER A 1 86 ? -8.445 15.540 10.066 1.00 96.12 86 SER A N 1
ATOM 646 C CA . SER A 1 86 ? -9.730 14.930 10.404 1.00 96.12 86 SER A CA 1
ATOM 647 C C . SER A 1 86 ? -10.196 14.012 9.278 1.00 96.12 86 SER A C 1
ATOM 649 O O . SER A 1 86 ? -9.803 14.178 8.121 1.00 96.12 86 SER A O 1
ATOM 651 N N . GLU A 1 87 ? -11.064 13.055 9.597 1.00 94.88 87 GLU A N 1
ATOM 652 C CA . GLU A 1 87 ? -11.761 12.271 8.575 1.00 94.88 87 GLU A CA 1
ATOM 653 C C . GLU A 1 87 ? -12.545 13.187 7.621 1.00 94.88 87 GLU A C 1
ATOM 655 O O . GLU A 1 87 ? -13.048 14.244 8.007 1.00 94.88 87 GLU A O 1
ATOM 660 N N . GLY A 1 88 ? -12.592 12.815 6.344 1.00 94.31 88 GLY A N 1
ATOM 661 C CA . GLY A 1 88 ? -13.143 13.634 5.265 1.00 94.31 88 GLY A CA 1
ATOM 662 C C . GLY A 1 88 ? -12.191 14.705 4.716 1.00 94.31 88 GLY A C 1
ATOM 663 O O . GLY A 1 88 ? -12.424 15.208 3.614 1.00 94.31 88 GLY A O 1
ATOM 664 N N . GLU A 1 89 ? -11.094 15.041 5.406 1.00 96.12 89 GLU A N 1
ATOM 665 C CA . GLU A 1 89 ? -10.087 15.953 4.854 1.00 96.12 89 GLU A CA 1
ATOM 666 C C . GLU A 1 89 ? -9.271 15.301 3.732 1.00 96.12 89 GLU A C 1
ATOM 668 O O . GLU A 1 89 ? -9.042 14.092 3.709 1.00 96.12 89 GLU A O 1
ATOM 673 N N . LYS A 1 90 ? -8.778 16.130 2.804 1.00 94.94 90 LYS A N 1
ATOM 674 C CA . LYS A 1 90 ? -7.875 15.691 1.734 1.00 94.94 90 LYS A CA 1
ATOM 675 C C . LYS A 1 90 ? -6.526 15.272 2.311 1.00 94.94 90 LYS A C 1
ATOM 677 O O . LYS A 1 90 ? -5.891 16.063 3.012 1.00 94.94 90 LYS A O 1
ATOM 682 N N . VAL A 1 91 ? -6.062 14.089 1.923 1.00 93.50 91 VAL A N 1
ATOM 683 C CA . VAL A 1 91 ? -4.697 13.633 2.206 1.00 93.50 91 VAL A CA 1
ATOM 684 C C . VAL A 1 91 ? -3.707 14.509 1.435 1.00 93.50 91 VAL A C 1
ATOM 686 O O . VAL A 1 91 ? -3.899 14.754 0.237 1.00 93.50 91 VAL A O 1
ATOM 689 N N . ARG A 1 92 ? -2.658 15.001 2.105 1.00 91.56 92 ARG A N 1
ATOM 690 C CA . ARG A 1 92 ? -1.619 15.839 1.487 1.00 91.56 92 ARG A CA 1
ATOM 691 C C . ARG A 1 92 ? -0.310 15.068 1.323 1.00 91.56 92 ARG A C 1
ATOM 693 O O . ARG A 1 92 ? -0.029 14.115 2.040 1.00 91.56 92 ARG A O 1
ATOM 700 N N . VAL A 1 93 ? 0.504 15.499 0.360 1.00 89.69 93 VAL A N 1
ATOM 701 C CA . VAL A 1 93 ? 1.869 14.975 0.198 1.00 89.69 93 VAL A CA 1
ATOM 702 C C . VAL A 1 93 ? 2.680 15.317 1.445 1.00 89.69 93 VAL A C 1
ATOM 704 O O . VAL A 1 93 ? 2.655 16.462 1.892 1.00 89.69 93 VAL A O 1
ATOM 707 N N . GLY A 1 94 ? 3.399 14.326 1.972 1.00 88.12 94 GLY A N 1
ATOM 708 C CA . GLY A 1 94 ? 4.167 14.454 3.209 1.00 88.12 94 GLY A CA 1
ATOM 709 C C . GLY A 1 94 ? 3.359 14.198 4.483 1.00 88.12 94 GLY A C 1
ATOM 710 O O . GLY A 1 94 ? 3.953 14.197 5.555 1.00 88.12 94 GLY A O 1
ATOM 711 N N . ASP A 1 95 ? 2.044 13.961 4.390 1.00 92.38 95 ASP A N 1
ATOM 712 C CA . ASP A 1 95 ? 1.293 13.449 5.533 1.00 92.38 95 ASP A CA 1
ATOM 713 C C . ASP A 1 95 ? 1.683 11.976 5.785 1.00 92.38 95 ASP A C 1
ATOM 715 O O . ASP A 1 95 ? 1.779 11.170 4.852 1.00 92.38 95 ASP A O 1
ATOM 719 N N . ASP A 1 96 ? 1.849 11.619 7.058 1.00 95.31 96 ASP A N 1
ATOM 720 C CA . ASP A 1 96 ? 1.925 10.224 7.487 1.00 95.31 96 ASP A CA 1
ATOM 721 C C . ASP A 1 96 ? 0.519 9.632 7.624 1.00 95.31 96 ASP A C 1
ATOM 723 O O . ASP A 1 96 ? -0.417 10.278 8.118 1.00 95.31 96 ASP A O 1
ATOM 727 N N . LEU A 1 97 ? 0.377 8.381 7.197 1.00 96.25 97 LEU A N 1
ATOM 728 C CA . LEU A 1 97 ? -0.886 7.656 7.184 1.00 96.25 97 LEU A CA 1
ATOM 729 C C . LEU A 1 97 ? -0.869 6.494 8.172 1.00 96.25 97 LEU A C 1
ATOM 731 O O . LEU A 1 97 ? 0.155 5.846 8.385 1.00 96.25 97 LEU A O 1
ATOM 735 N N . ILE A 1 98 ? -2.045 6.188 8.707 1.00 98.06 98 ILE A N 1
ATOM 736 C CA . ILE A 1 98 ? -2.340 4.911 9.350 1.00 98.06 98 ILE A CA 1
ATOM 737 C C . ILE A 1 98 ? -3.260 4.141 8.404 1.00 98.06 98 ILE A C 1
ATOM 739 O O . ILE A 1 98 ? -4.241 4.692 7.906 1.00 98.06 98 ILE A O 1
ATOM 743 N N . LEU A 1 99 ? -2.942 2.877 8.146 1.00 98.31 99 LEU A N 1
ATOM 744 C CA . LEU A 1 99 ? -3.750 1.987 7.315 1.00 98.31 99 LEU A CA 1
ATOM 745 C C . LEU A 1 99 ? -4.402 0.939 8.206 1.00 98.31 99 LEU A C 1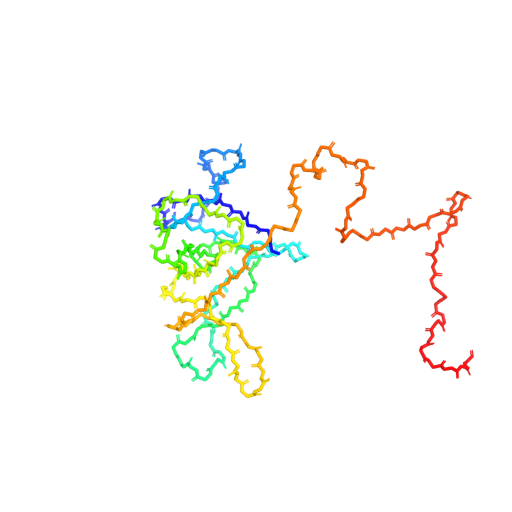
ATOM 747 O O . LEU A 1 99 ? -3.701 0.287 8.979 1.00 98.31 99 LEU A O 1
ATOM 751 N N . VAL A 1 100 ? -5.717 0.771 8.089 1.00 98.56 100 VAL A N 1
ATOM 752 C CA . VAL A 1 100 ? -6.480 -0.223 8.855 1.00 98.56 100 VAL A CA 1
ATOM 753 C C . VAL A 1 100 ? -7.172 -1.173 7.886 1.00 98.56 100 VAL A C 1
ATOM 755 O O . VAL A 1 100 ? -7.866 -0.740 6.973 1.00 98.56 100 VAL A O 1
ATOM 758 N N . SER A 1 101 ? -6.956 -2.472 8.062 1.00 98.25 101 SER A N 1
ATOM 759 C CA . SER A 1 101 ? -7.631 -3.520 7.295 1.00 98.25 101 SER A CA 1
ATOM 760 C C . SER A 1 101 ? -9.130 -3.483 7.580 1.00 98.25 101 SER A C 1
ATOM 762 O O . SER A 1 101 ? -9.532 -3.582 8.741 1.00 98.25 101 SER A O 1
ATOM 764 N N . VAL A 1 102 ? -9.953 -3.397 6.531 1.00 98.00 102 VAL A N 1
ATOM 765 C CA . VAL A 1 102 ? -11.419 -3.463 6.661 1.00 98.00 102 VAL A CA 1
ATOM 766 C C . VAL A 1 102 ? -11.852 -4.838 7.171 1.00 98.00 102 VAL A C 1
ATOM 768 O O . VAL A 1 102 ? -12.712 -4.923 8.035 1.00 98.00 102 VAL A O 1
ATOM 771 N N . ALA A 1 103 ? -11.213 -5.911 6.699 1.00 96.38 103 ALA A N 1
ATOM 772 C CA . ALA A 1 103 ? -11.588 -7.280 7.056 1.00 96.38 103 ALA A CA 1
ATOM 773 C C . ALA A 1 103 ? -11.310 -7.653 8.522 1.00 96.38 103 ALA A C 1
ATOM 775 O O . ALA A 1 103 ? -11.932 -8.570 9.052 1.00 96.38 103 ALA A O 1
ATOM 776 N N . THR A 1 104 ? -10.324 -7.015 9.159 1.00 97.00 104 THR A N 1
ATOM 777 C CA . THR A 1 104 ? -9.820 -7.460 10.471 1.00 97.00 104 THR A CA 1
ATOM 778 C C . THR A 1 104 ? -9.735 -6.358 11.519 1.00 97.00 104 THR A C 1
ATOM 780 O O . THR A 1 104 ? -9.327 -6.658 12.637 1.00 97.00 104 THR A O 1
ATOM 783 N N . GLU A 1 105 ? -10.040 -5.106 11.166 1.00 97.94 105 GLU A N 1
ATOM 784 C CA . GLU A 1 105 ? -9.939 -3.927 12.046 1.00 97.94 105 GLU A CA 1
ATOM 785 C C . GLU A 1 105 ? -8.553 -3.776 12.703 1.00 97.94 105 GLU A C 1
ATOM 787 O O . GLU A 1 105 ? -8.403 -3.375 13.858 1.00 97.94 105 GLU A O 1
ATOM 792 N N . ARG A 1 106 ? -7.507 -4.137 11.953 1.00 98.44 106 ARG A N 1
ATOM 793 C CA . ARG A 1 106 ? -6.109 -4.148 12.409 1.00 98.44 106 ARG A CA 1
ATOM 794 C C . ARG A 1 106 ? -5.252 -3.217 11.578 1.00 98.44 106 ARG A C 1
ATOM 796 O O . ARG A 1 106 ? -5.477 -3.069 10.378 1.00 98.44 106 ARG A O 1
ATOM 803 N N . TYR A 1 107 ? -4.250 -2.627 12.210 1.00 98.69 107 TYR A N 1
ATOM 804 C CA . TYR A 1 107 ? -3.304 -1.727 11.574 1.00 98.69 107 TYR A CA 1
ATOM 805 C C . TYR A 1 107 ? -2.321 -2.499 10.700 1.00 98.69 107 TYR A C 1
ATOM 807 O O . TYR A 1 107 ? -1.815 -3.540 11.115 1.00 98.69 107 TYR A O 1
ATOM 815 N N . LEU A 1 108 ? -2.000 -1.958 9.524 1.00 98.50 108 LEU A N 1
ATOM 816 C CA . LEU A 1 108 ? -0.830 -2.390 8.767 1.00 98.50 108 LEU A CA 1
ATOM 817 C C . LEU A 1 108 ? 0.425 -1.985 9.546 1.00 98.50 108 LEU A C 1
ATOM 819 O O . LEU A 1 108 ? 0.767 -0.800 9.619 1.00 98.50 108 LEU A O 1
ATOM 823 N N . GLN A 1 109 ? 1.101 -2.966 10.126 1.00 97.56 109 GLN A N 1
ATOM 824 C CA . GLN A 1 109 ? 2.256 -2.772 10.984 1.00 97.56 109 GLN A CA 1
ATOM 825 C C . GLN A 1 109 ? 3.532 -3.182 10.249 1.00 97.56 109 GLN A C 1
ATOM 827 O O . GLN A 1 109 ? 3.583 -4.237 9.623 1.00 97.56 109 GLN A O 1
ATOM 832 N N . ALA A 1 110 ? 4.584 -2.372 10.379 1.00 96.00 110 ALA A N 1
ATOM 833 C CA . ALA A 1 110 ? 5.953 -2.808 10.126 1.00 96.00 110 ALA A CA 1
ATOM 834 C C . ALA A 1 110 ? 6.644 -3.077 11.467 1.00 96.00 110 ALA A C 1
ATOM 836 O O . ALA A 1 110 ? 6.666 -2.215 12.347 1.00 96.00 110 ALA A O 1
ATOM 837 N N . THR A 1 111 ? 7.208 -4.269 11.638 1.00 94.31 111 THR A N 1
ATOM 838 C CA . THR A 1 111 ? 7.911 -4.657 12.868 1.00 94.31 111 THR A CA 1
ATOM 839 C C . THR A 1 111 ? 9.139 -5.509 12.556 1.00 94.31 111 THR A C 1
ATOM 841 O O . THR A 1 111 ? 9.393 -5.854 11.401 1.00 94.31 111 THR A O 1
ATOM 844 N N . LYS A 1 112 ? 9.944 -5.807 13.578 1.00 94.31 112 LYS A N 1
ATOM 845 C CA . LYS A 1 112 ? 11.112 -6.681 13.479 1.00 94.31 112 LYS A CA 1
ATOM 846 C C . LYS A 1 112 ? 10.886 -7.916 14.344 1.00 94.31 112 LYS A C 1
ATOM 848 O O . LYS A 1 112 ? 10.694 -7.791 15.551 1.00 94.31 112 LYS A O 1
ATOM 853 N N . GLU A 1 113 ? 10.952 -9.090 13.738 1.00 92.25 113 GLU A N 1
ATOM 854 C CA . GLU A 1 113 ? 10.925 -10.379 14.429 1.00 92.25 113 GLU A CA 1
ATOM 855 C C . GLU A 1 113 ? 12.176 -11.159 14.043 1.00 92.25 113 GLU A C 1
ATOM 857 O O . GLU A 1 113 ? 12.477 -11.278 12.863 1.00 92.25 113 GLU A O 1
ATOM 862 N N . ASP A 1 114 ? 12.934 -11.648 15.028 1.00 90.31 114 ASP A N 1
ATOM 863 C CA . ASP A 1 114 ? 14.170 -12.417 14.795 1.00 90.31 114 ASP A CA 1
ATOM 864 C C . ASP A 1 114 ? 15.153 -11.740 13.831 1.00 90.31 114 ASP A C 1
ATOM 866 O O . ASP A 1 114 ? 15.703 -12.347 12.919 1.00 90.31 114 ASP A O 1
ATOM 870 N N . ASP A 1 115 ? 15.350 -10.437 14.032 1.00 91.19 115 ASP A N 1
ATOM 871 C CA . ASP A 1 115 ? 16.148 -9.565 13.171 1.00 91.19 115 ASP A CA 1
ATOM 872 C C . ASP A 1 115 ? 15.670 -9.421 11.714 1.00 91.19 115 ASP A C 1
ATOM 874 O O . ASP A 1 115 ? 16.285 -8.683 10.939 1.00 91.19 115 ASP A O 1
ATOM 878 N N . GLN A 1 116 ? 14.520 -9.992 11.366 1.00 91.50 116 GLN A N 1
ATOM 879 C CA . GLN A 1 116 ? 13.875 -9.825 10.075 1.00 91.50 116 GLN A CA 1
ATOM 880 C C . GLN A 1 116 ? 12.777 -8.760 10.148 1.00 91.50 116 GLN A C 1
ATOM 882 O O . GLN A 1 116 ? 11.901 -8.784 11.012 1.00 91.50 116 GLN A O 1
ATOM 887 N N . SER A 1 117 ? 12.816 -7.802 9.223 1.00 93.62 117 SER A N 1
ATOM 888 C CA . SER A 1 117 ? 11.716 -6.857 9.040 1.00 93.62 117 SER A CA 1
ATOM 889 C C . SER A 1 117 ? 10.528 -7.567 8.402 1.00 93.62 117 SER A C 1
ATOM 891 O O . SER A 1 117 ? 10.660 -8.164 7.333 1.00 93.62 117 SER A O 1
ATOM 893 N N . ILE A 1 118 ? 9.372 -7.469 9.047 1.00 94.38 118 ILE A N 1
ATOM 894 C CA . ILE A 1 118 ? 8.117 -8.052 8.585 1.00 94.38 118 ILE A CA 1
ATOM 895 C C . ILE A 1 118 ? 7.032 -6.980 8.502 1.00 94.38 118 ILE A C 1
ATOM 897 O O . ILE A 1 118 ? 7.085 -5.955 9.188 1.00 94.38 118 ILE A O 1
ATOM 901 N N . VAL A 1 119 ? 6.033 -7.246 7.664 1.00 96.62 119 VAL A N 1
ATOM 902 C CA . VAL A 1 119 ? 4.813 -6.447 7.566 1.00 96.62 119 VAL A CA 1
ATOM 903 C C . VAL A 1 119 ? 3.623 -7.371 7.790 1.00 96.62 119 VAL A C 1
ATOM 905 O O . VAL A 1 119 ? 3.488 -8.382 7.104 1.00 96.62 119 VAL A O 1
ATOM 908 N N . ASN A 1 120 ? 2.781 -7.036 8.759 1.00 97.56 120 ASN A N 1
ATOM 909 C CA . ASN A 1 120 ? 1.611 -7.817 9.157 1.00 97.56 120 ASN A CA 1
ATOM 910 C C . ASN A 1 120 ? 0.436 -6.880 9.499 1.00 97.56 120 ASN A C 1
ATOM 912 O O . ASN A 1 120 ? 0.568 -5.655 9.465 1.00 97.56 120 ASN A O 1
ATOM 916 N N . ALA A 1 121 ? -0.736 -7.445 9.782 1.00 98.31 121 ALA A N 1
ATOM 917 C CA . ALA A 1 121 ? -1.891 -6.708 10.281 1.00 98.31 121 ALA A CA 1
ATOM 918 C C . ALA A 1 121 ? -2.093 -7.017 11.770 1.00 98.31 121 ALA A C 1
ATOM 920 O O . ALA A 1 121 ? -2.466 -8.136 12.119 1.00 98.31 121 ALA A O 1
ATOM 921 N N . SER A 1 122 ? -1.874 -6.042 12.656 1.00 97.94 122 SER A N 1
ATOM 922 C CA . SER A 1 122 ? -1.909 -6.234 14.117 1.00 97.94 122 SER A CA 1
ATOM 923 C C . SER A 1 122 ? -2.596 -5.074 14.860 1.00 97.94 122 SER A C 1
ATOM 925 O O . SER A 1 122 ? -3.148 -4.159 14.253 1.00 97.94 122 SER A O 1
ATOM 927 N N . PHE A 1 123 ? -2.590 -5.097 16.196 1.00 97.88 123 PHE A N 1
ATOM 928 C CA . PHE A 1 123 ? -3.095 -3.982 17.013 1.00 97.88 123 PHE A CA 1
ATOM 929 C C . PHE A 1 123 ? -2.065 -2.870 17.264 1.00 97.88 123 PHE A C 1
ATOM 931 O O . PHE A 1 123 ? -2.359 -1.899 17.964 1.00 97.88 123 PHE A O 1
ATOM 938 N N . HIS A 1 124 ? -0.873 -2.976 16.682 1.00 97.56 124 HIS A N 1
ATOM 939 C CA . HIS A 1 124 ? 0.180 -1.982 16.834 1.00 97.56 124 HIS A CA 1
ATOM 940 C C . HIS A 1 124 ? 0.210 -1.030 15.641 1.00 97.56 124 HIS A C 1
ATOM 942 O O . HIS A 1 124 ? 0.317 -1.439 14.489 1.00 97.56 124 HIS A O 1
ATOM 948 N N . VAL A 1 125 ? 0.149 0.266 15.928 1.00 97.50 125 VAL A N 1
ATOM 949 C CA . VAL A 1 125 ? 0.135 1.305 14.899 1.00 97.50 125 VAL A CA 1
ATOM 950 C C . VAL A 1 125 ? 1.533 1.492 14.305 1.00 97.50 125 VAL A C 1
ATOM 952 O O . VAL A 1 125 ? 2.524 1.595 15.028 1.00 97.50 125 VAL A O 1
ATOM 955 N N . THR A 1 126 ? 1.610 1.600 12.980 1.00 97.81 126 THR A N 1
ATOM 956 C CA . THR A 1 126 ? 2.781 2.101 12.249 1.00 97.81 126 THR A CA 1
ATOM 957 C C . THR A 1 126 ? 2.366 3.300 11.405 1.00 97.81 126 THR A C 1
ATOM 959 O O . THR A 1 126 ? 1.301 3.293 10.789 1.00 97.81 126 THR A O 1
ATOM 962 N N . HIS A 1 127 ? 3.201 4.339 11.395 1.00 97.00 127 HIS A N 1
ATOM 963 C CA . HIS A 1 127 ? 3.009 5.514 10.552 1.00 97.00 127 HIS A CA 1
ATOM 964 C C . HIS A 1 127 ? 3.703 5.294 9.209 1.00 97.00 127 HIS A C 1
ATOM 966 O O . HIS A 1 127 ? 4.889 4.970 9.165 1.00 97.00 127 HIS A O 1
ATOM 972 N N . TRP A 1 128 ? 2.960 5.482 8.125 1.00 96.38 128 TRP A N 1
ATOM 973 C CA . TRP A 1 128 ? 3.432 5.264 6.765 1.00 96.38 128 TRP A CA 1
ATOM 974 C C . TRP A 1 128 ? 3.507 6.585 6.011 1.00 96.38 128 TRP A C 1
ATOM 976 O O . TRP A 1 128 ? 2.478 7.175 5.679 1.00 96.38 128 TRP A O 1
ATOM 986 N N . SER A 1 129 ? 4.721 7.032 5.701 1.00 91.62 129 SER A N 1
ATOM 987 C CA . SER A 1 129 ? 4.920 8.192 4.836 1.00 91.62 129 SER A CA 1
ATOM 988 C C . SER A 1 129 ? 4.595 7.829 3.388 1.00 91.62 129 SER A C 1
ATOM 990 O O . SER A 1 129 ? 5.098 6.835 2.856 1.00 91.62 129 SER A O 1
ATOM 992 N N . VAL A 1 130 ? 3.780 8.650 2.722 1.00 84.19 130 VAL A N 1
ATOM 993 C CA . VAL A 1 130 ? 3.419 8.445 1.311 1.00 84.19 130 VAL A CA 1
ATOM 994 C C . VAL A 1 130 ? 3.997 9.551 0.439 1.00 84.19 130 VAL A C 1
ATOM 996 O O . VAL A 1 130 ? 3.743 10.739 0.642 1.00 84.19 130 VAL A O 1
ATOM 999 N N . ALA A 1 131 ? 4.740 9.138 -0.586 1.00 85.31 131 ALA A N 1
ATOM 1000 C CA . ALA A 1 131 ? 5.268 10.012 -1.623 1.00 85.31 131 ALA A CA 1
ATOM 1001 C C . ALA A 1 131 ? 4.669 9.638 -2.991 1.00 85.31 131 ALA A C 1
ATOM 1003 O O . ALA A 1 131 ? 4.546 8.452 -3.307 1.00 85.31 131 ALA A O 1
ATOM 1004 N N . PRO A 1 132 ? 4.291 10.621 -3.826 1.00 84.12 132 PRO A N 1
ATOM 1005 C CA . PRO A 1 132 ? 3.780 10.346 -5.162 1.00 84.12 132 PRO A CA 1
ATOM 1006 C C . PRO A 1 132 ? 4.884 9.782 -6.072 1.00 84.12 132 PRO A C 1
ATOM 1008 O O . PRO A 1 132 ? 5.928 10.404 -6.253 1.00 84.12 132 PRO A O 1
ATOM 1011 N N . PHE A 1 133 ? 4.623 8.633 -6.700 1.00 76.25 133 PHE A N 1
ATOM 1012 C CA . PHE A 1 133 ? 5.513 7.991 -7.674 1.00 76.25 133 PHE A CA 1
ATOM 1013 C C . PHE A 1 133 ? 4.983 8.210 -9.103 1.00 76.25 133 PHE A C 1
ATOM 1015 O O . PHE A 1 133 ? 4.427 7.316 -9.737 1.00 76.25 133 PHE A O 1
ATOM 1022 N N . GLY A 1 134 ? 5.099 9.451 -9.588 1.00 70.44 134 GLY A N 1
ATOM 1023 C CA . GLY A 1 134 ? 4.609 9.877 -10.907 1.00 70.44 134 GLY A CA 1
ATOM 1024 C C . GLY A 1 134 ? 3.092 10.113 -10.974 1.00 70.44 134 GLY A C 1
ATOM 1025 O O . GLY A 1 134 ? 2.328 9.644 -10.135 1.00 70.44 134 GLY A O 1
ATOM 1026 N N . THR A 1 135 ? 2.631 10.879 -11.972 1.00 65.88 135 THR A N 1
ATOM 1027 C CA . THR A 1 135 ? 1.189 11.102 -12.190 1.00 65.88 135 THR A CA 1
ATOM 1028 C C . THR A 1 135 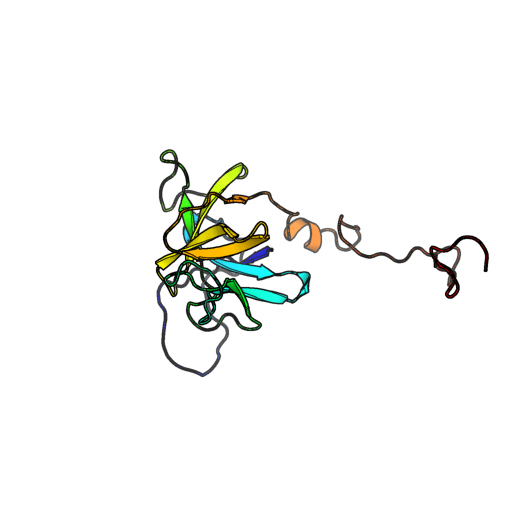? 0.692 10.285 -13.381 1.00 65.88 135 THR A C 1
ATOM 1030 O O . THR A 1 135 ? 1.290 10.316 -14.458 1.00 65.88 135 THR A O 1
ATOM 1033 N N . GLY A 1 136 ? -0.429 9.575 -13.216 1.00 65.69 136 GLY A N 1
ATOM 1034 C CA . GLY A 1 136 ? -1.043 8.804 -14.307 1.00 65.69 136 GLY A CA 1
ATOM 1035 C C . GLY A 1 136 ? -1.456 9.669 -15.508 1.00 65.69 136 GLY A C 1
ATOM 1036 O O . GLY A 1 136 ? -1.414 9.212 -16.646 1.00 65.69 136 GLY A O 1
ATOM 1037 N N . LEU A 1 137 ? -1.771 10.953 -15.284 1.00 63.66 137 LEU A N 1
ATOM 1038 C CA . LEU A 1 137 ? -2.093 11.903 -16.357 1.00 63.66 137 LEU A CA 1
ATOM 1039 C C . LEU A 1 137 ? -0.878 12.268 -17.210 1.00 63.66 137 LEU A C 1
ATOM 1041 O O . LEU A 1 137 ? -1.034 12.473 -18.412 1.00 63.66 137 LEU A O 1
ATOM 1045 N N . SER A 1 138 ? 0.316 12.351 -16.616 1.00 63.81 138 SER A N 1
ATOM 1046 C CA . SER A 1 138 ? 1.546 12.584 -17.377 1.00 63.81 138 SER A CA 1
ATOM 1047 C C . SER A 1 138 ? 1.797 11.437 -18.357 1.00 63.81 138 SER A C 1
ATOM 1049 O O . SER A 1 138 ? 2.070 11.694 -19.523 1.00 63.81 138 SER A O 1
ATOM 1051 N N . ARG A 1 139 ? 1.608 10.182 -17.929 1.00 65.19 139 ARG A N 1
ATOM 1052 C CA . ARG A 1 139 ? 1.796 9.010 -18.802 1.00 65.19 139 ARG A CA 1
ATOM 1053 C C . ARG A 1 139 ? 0.794 8.965 -19.960 1.00 65.19 139 ARG A C 1
ATOM 1055 O O . ARG A 1 139 ? 1.182 8.697 -21.088 1.00 65.19 139 ARG A O 1
ATOM 1062 N N . LEU A 1 140 ? -0.475 9.295 -19.708 1.00 65.62 140 LEU A N 1
ATOM 1063 C CA . LEU A 1 140 ? -1.515 9.297 -20.749 1.00 65.62 140 LEU A CA 1
ATOM 1064 C C . LEU A 1 140 ? -1.361 10.434 -21.771 1.00 65.62 140 LEU A C 1
ATOM 1066 O O . LEU A 1 140 ? -1.715 10.263 -22.933 1.00 65.62 140 LEU A O 1
ATOM 1070 N N . LYS A 1 141 ? -0.870 11.606 -21.350 1.00 67.25 141 LYS A N 1
ATOM 1071 C CA . LYS A 1 141 ? -0.740 12.781 -22.232 1.00 67.25 141 LYS A CA 1
ATOM 1072 C C . LYS A 1 141 ? 0.557 12.796 -23.036 1.00 67.25 141 LYS A C 1
ATOM 1074 O O . LYS A 1 141 ? 0.583 13.379 -24.114 1.00 67.25 141 LYS A O 1
ATOM 1079 N N . PHE A 1 142 ? 1.613 12.167 -22.530 1.00 70.19 142 PHE A N 1
ATOM 1080 C CA . PHE A 1 142 ? 2.942 12.186 -23.138 1.00 70.19 142 PHE A CA 1
ATOM 1081 C C . PHE A 1 142 ? 3.372 10.779 -23.558 1.00 70.19 142 PHE A C 1
ATOM 1083 O O . PHE A 1 142 ? 4.421 10.294 -23.153 1.00 70.19 142 PHE A O 1
ATOM 1090 N N . VAL A 1 143 ? 2.558 10.131 -24.397 1.00 70.88 143 VAL A N 1
ATOM 1091 C CA . VAL A 1 143 ? 2.785 8.758 -24.895 1.00 70.88 143 VAL A CA 1
ATOM 1092 C C . VAL A 1 143 ? 4.116 8.615 -25.660 1.00 70.88 143 VAL A C 1
ATOM 1094 O O . VAL A 1 143 ? 4.647 7.520 -25.779 1.00 70.88 143 VAL A O 1
ATOM 1097 N N . ALA A 1 144 ? 4.679 9.723 -26.155 1.00 77.25 144 ALA A N 1
ATOM 1098 C CA . ALA A 1 144 ? 5.971 9.760 -26.845 1.00 77.25 144 ALA A CA 1
ATOM 1099 C C . ALA A 1 144 ? 7.176 10.015 -25.915 1.00 77.25 144 ALA A C 1
ATOM 1101 O O . ALA A 1 144 ? 8.304 10.123 -26.394 1.00 77.25 144 ALA A O 1
ATOM 1102 N N . CYS A 1 145 ? 6.956 10.165 -24.607 1.00 81.94 145 CYS A N 1
ATOM 1103 C CA . CYS A 1 145 ? 8.015 10.418 -23.637 1.00 81.94 145 CYS A CA 1
ATOM 1104 C C . CYS A 1 145 ? 8.310 9.169 -22.811 1.00 81.94 145 CYS A C 1
ATOM 1106 O O . CYS A 1 145 ? 7.408 8.434 -22.423 1.00 81.94 145 CYS A O 1
ATOM 1108 N N . VAL A 1 146 ? 9.589 8.992 -22.497 1.00 83.31 146 VAL A N 1
ATOM 1109 C CA . VAL A 1 146 ? 10.072 7.968 -21.573 1.00 83.31 146 VAL A CA 1
ATOM 1110 C C . VAL A 1 146 ? 9.994 8.497 -20.144 1.00 83.31 146 VAL A C 1
ATOM 1112 O O . VAL A 1 146 ? 10.361 9.646 -19.880 1.00 83.31 146 VAL A O 1
ATOM 1115 N N . PHE A 1 147 ? 9.571 7.647 -19.212 1.00 83.69 147 PHE A N 1
ATOM 1116 C CA . PHE A 1 147 ? 9.532 7.963 -17.784 1.00 83.69 147 PHE A CA 1
ATOM 1117 C C . PHE A 1 147 ? 10.526 7.114 -16.986 1.00 83.69 147 PHE A C 1
ATOM 1119 O O . PHE A 1 147 ? 10.848 5.983 -17.344 1.00 83.69 147 PHE A O 1
ATOM 1126 N N . GLY A 1 148 ? 10.982 7.648 -15.849 1.00 83.88 148 GLY A N 1
ATOM 1127 C CA . GLY A 1 148 ? 11.800 6.882 -14.909 1.00 83.88 148 GLY A CA 1
ATOM 1128 C C . GLY A 1 148 ? 11.111 5.576 -14.490 1.00 83.88 148 GLY A C 1
ATOM 1129 O O . GLY A 1 148 ? 9.905 5.559 -14.233 1.00 83.88 148 GLY A O 1
ATOM 1130 N N . GLY A 1 149 ? 11.888 4.491 -14.433 1.00 83.69 149 GLY A N 1
ATOM 1131 C CA . GLY A 1 149 ? 11.410 3.141 -14.116 1.00 83.69 149 GLY A CA 1
ATOM 1132 C C . GLY A 1 149 ? 10.983 2.303 -15.326 1.00 83.69 149 GLY A C 1
ATOM 1133 O O . GLY A 1 149 ? 10.677 1.128 -15.152 1.00 83.69 149 GLY A O 1
ATOM 1134 N N . GLU A 1 150 ? 10.971 2.863 -16.539 1.00 86.62 150 GLU A N 1
ATOM 1135 C CA . GLU A 1 150 ? 10.713 2.090 -17.758 1.00 86.62 150 GLU A CA 1
ATOM 1136 C C . GLU A 1 150 ? 11.940 1.295 -18.208 1.00 86.62 150 GLU A C 1
ATOM 1138 O O . GLU A 1 150 ? 13.085 1.729 -18.062 1.00 86.62 150 GLU A O 1
ATOM 1143 N N . VAL A 1 151 ? 11.682 0.124 -18.789 1.00 89.44 151 VAL A N 1
ATOM 1144 C CA . VAL A 1 151 ? 12.708 -0.726 -19.394 1.00 89.44 151 VAL A CA 1
ATOM 1145 C C . VAL A 1 151 ? 12.776 -0.406 -20.880 1.00 89.44 151 VAL A C 1
ATOM 1147 O O . VAL A 1 151 ? 11.789 -0.545 -21.600 1.00 89.44 151 VAL A O 1
ATOM 1150 N N . LEU A 1 152 ? 13.951 0.021 -21.339 1.00 92.06 152 LEU A N 1
ATOM 1151 C CA . LEU A 1 152 ? 14.179 0.455 -22.715 1.00 92.06 152 LEU A CA 1
ATOM 1152 C C . LEU A 1 152 ? 15.188 -0.450 -23.412 1.00 92.06 152 LEU A C 1
ATOM 1154 O O . LEU A 1 152 ? 16.084 -1.014 -22.783 1.00 92.06 152 LEU A O 1
ATOM 1158 N N . ARG A 1 153 ? 15.082 -0.512 -24.740 1.00 93.44 153 ARG A N 1
ATOM 1159 C CA . ARG A 1 153 ? 16.124 -1.049 -25.615 1.00 93.44 153 ARG A CA 1
ATOM 1160 C C . ARG A 1 153 ? 16.727 0.097 -26.419 1.00 93.44 153 ARG A C 1
ATOM 1162 O O . ARG A 1 153 ? 15.997 0.853 -27.054 1.00 93.44 153 ARG A O 1
ATOM 1169 N N . PHE A 1 154 ? 18.050 0.211 -26.394 1.00 93.69 154 PHE A N 1
ATOM 1170 C CA . PHE A 1 154 ? 18.783 1.209 -27.169 1.00 93.69 154 PHE A CA 1
ATOM 1171 C C . PHE A 1 154 ? 19.191 0.616 -28.516 1.00 93.69 154 PHE A C 1
ATOM 1173 O O . PHE A 1 154 ? 19.781 -0.463 -28.541 1.00 93.69 154 PHE A O 1
ATOM 1180 N N . PHE A 1 155 ? 18.890 1.324 -29.605 1.00 94.56 155 PHE A N 1
ATOM 1181 C CA . PHE A 1 155 ? 19.236 0.928 -30.970 1.00 94.56 155 PHE A CA 1
ATOM 1182 C C . PHE A 1 155 ? 20.211 1.923 -31.609 1.00 94.56 155 PHE A C 1
ATOM 1184 O O . PHE A 1 155 ? 20.118 3.128 -31.360 1.00 94.56 155 PHE A O 1
ATOM 1191 N N . HIS A 1 156 ? 21.113 1.425 -32.453 1.00 93.31 156 HIS A N 1
ATOM 1192 C CA . HIS A 1 156 ? 22.009 2.218 -33.291 1.00 93.31 156 HIS A CA 1
ATOM 1193 C C . HIS A 1 156 ? 21.829 1.800 -34.759 1.00 93.31 156 HIS A C 1
ATOM 1195 O O . HIS A 1 156 ? 21.956 0.633 -35.086 1.00 93.31 156 HIS A O 1
ATOM 1201 N N . GLY A 1 157 ? 21.494 2.742 -35.649 1.00 85.88 157 GLY A N 1
ATOM 1202 C CA . GLY A 1 157 ? 21.537 2.510 -37.101 1.00 85.88 157 GLY A CA 1
ATOM 1203 C C . GLY A 1 157 ? 20.718 1.324 -37.642 1.00 85.88 157 GLY A C 1
ATOM 1204 O O . GLY A 1 157 ? 21.273 0.460 -38.309 1.00 85.88 157 GLY A O 1
ATOM 1205 N N . GLY A 1 158 ? 19.399 1.294 -37.428 1.00 86.00 158 GLY A N 1
ATOM 1206 C CA . GLY A 1 158 ? 18.539 0.204 -37.914 1.00 86.00 158 GLY A CA 1
ATOM 1207 C C . GLY A 1 158 ? 18.318 -0.859 -36.839 1.00 86.00 158 GLY A C 1
ATOM 1208 O O . GLY A 1 158 ? 17.717 -0.546 -35.812 1.00 86.00 158 GLY A O 1
ATOM 1209 N N . ASP A 1 159 ? 18.798 -2.084 -37.074 1.00 88.81 159 ASP A N 1
ATOM 1210 C CA . ASP A 1 159 ? 18.491 -3.267 -36.249 1.00 88.81 159 ASP A CA 1
ATOM 1211 C C . ASP A 1 159 ? 19.546 -3.589 -35.169 1.00 88.81 159 ASP A C 1
ATOM 1213 O O . ASP A 1 159 ? 19.386 -4.552 -34.416 1.00 88.81 159 ASP A O 1
ATOM 1217 N N . GLU A 1 160 ? 20.621 -2.804 -35.043 1.00 93.62 160 GLU A N 1
ATOM 1218 C CA . GLU A 1 160 ? 21.637 -3.042 -34.010 1.00 93.62 160 GLU A CA 1
ATOM 1219 C C . GLU A 1 16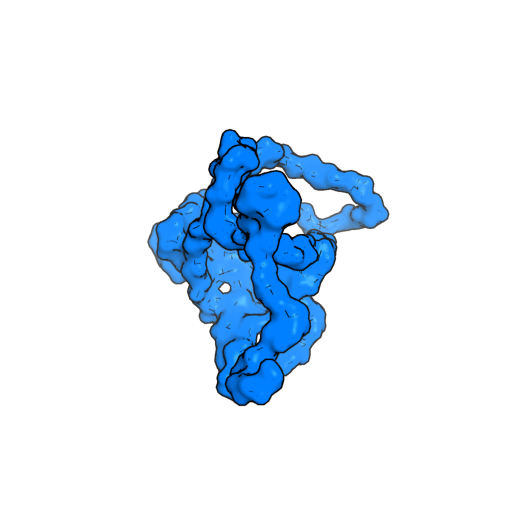0 ? 21.128 -2.556 -32.649 1.00 93.62 160 GLU A C 1
ATOM 1221 O O . GLU A 1 160 ? 20.736 -1.396 -32.504 1.00 93.62 160 GLU A O 1
ATOM 1226 N N . CYS A 1 161 ? 21.144 -3.417 -31.626 1.00 94.00 161 CYS A N 1
ATOM 1227 C CA . CYS A 1 161 ? 20.733 -3.056 -30.271 1.00 94.00 161 CYS A CA 1
ATOM 1228 C C . CYS A 1 161 ? 21.844 -3.279 -29.244 1.00 94.00 161 CYS A C 1
ATOM 1230 O O . CYS A 1 161 ? 22.584 -4.258 -29.314 1.00 94.00 161 CYS A O 1
ATOM 1232 N N . LEU A 1 162 ? 21.917 -2.398 -28.245 1.00 94.50 162 LEU A N 1
ATOM 1233 C CA . LEU A 1 162 ? 22.837 -2.551 -27.122 1.00 94.50 162 LEU A CA 1
ATOM 1234 C C . LEU A 1 162 ? 22.495 -3.820 -26.324 1.00 94.50 162 LEU A C 1
ATOM 1236 O O . LEU A 1 162 ? 21.391 -3.942 -25.788 1.00 94.50 162 LEU A O 1
ATOM 1240 N N . SER A 1 163 ? 23.458 -4.734 -26.210 1.00 92.44 163 SER A N 1
ATOM 1241 C CA . SER A 1 163 ? 23.344 -5.984 -25.451 1.00 92.44 163 SER A CA 1
ATOM 1242 C C . SER A 1 163 ? 24.656 -6.337 -24.754 1.00 92.44 163 SER A C 1
ATOM 1244 O O . SER A 1 163 ? 25.732 -6.000 -25.246 1.00 92.44 163 SER A O 1
ATOM 1246 N N . ILE A 1 164 ? 24.574 -7.079 -23.652 1.00 92.56 164 ILE A N 1
ATOM 1247 C CA . ILE A 1 164 ? 25.731 -7.757 -23.053 1.00 92.56 164 ILE A CA 1
ATOM 1248 C C . ILE A 1 164 ? 25.974 -9.110 -23.755 1.00 92.56 164 ILE A C 1
ATOM 1250 O O . ILE A 1 164 ? 24.998 -9.742 -24.171 1.00 92.56 164 ILE A O 1
ATOM 1254 N N . PRO A 1 165 ? 27.231 -9.577 -23.912 1.00 89.56 165 PRO A N 1
ATOM 1255 C CA . PRO A 1 165 ? 27.517 -10.894 -24.484 1.00 89.56 165 PRO A CA 1
ATOM 1256 C C . PRO A 1 165 ? 26.862 -12.016 -23.675 1.00 89.56 165 PRO A C 1
ATOM 1258 O O . PRO A 1 165 ? 26.844 -11.970 -22.448 1.00 89.56 165 PRO A O 1
ATOM 1261 N N . SER A 1 166 ? 26.403 -13.077 -24.341 1.00 86.56 166 SER A N 1
ATOM 1262 C CA . SER A 1 166 ? 25.837 -14.253 -23.659 1.00 86.56 166 SER A CA 1
ATOM 1263 C C . SER A 1 166 ? 26.850 -14.995 -22.781 1.00 86.56 166 SER A C 1
ATOM 1265 O O . SER A 1 166 ? 26.461 -15.780 -21.925 1.00 86.56 166 SER A O 1
ATOM 1267 N N . THR A 1 167 ? 28.144 -14.763 -23.007 1.00 87.00 167 THR A N 1
ATOM 1268 C CA . THR A 1 167 ? 29.260 -15.310 -22.226 1.00 87.00 167 THR A CA 1
ATOM 1269 C C . THR A 1 167 ? 29.700 -14.391 -21.087 1.00 87.00 167 THR A C 1
ATOM 1271 O O . THR A 1 167 ? 30.729 -14.651 -20.470 1.00 87.00 167 THR A O 1
ATOM 1274 N N . TRP A 1 168 ? 28.977 -13.298 -20.817 1.00 84.44 168 TRP A N 1
ATOM 1275 C CA . TRP A 1 168 ? 29.306 -12.420 -19.700 1.00 84.44 168 TRP A CA 1
ATOM 1276 C C . TRP A 1 168 ? 29.273 -13.203 -18.384 1.00 84.44 168 TRP A C 1
ATOM 1278 O O . TRP A 1 168 ? 28.278 -13.851 -18.058 1.00 84.44 168 TRP A O 1
ATOM 1288 N N . SER A 1 169 ? 30.358 -13.113 -17.620 1.00 82.69 169 SER A N 1
ATOM 1289 C CA . SER A 1 169 ? 30.445 -13.663 -16.274 1.00 82.69 169 SER A CA 1
ATOM 1290 C C . SER A 1 169 ? 31.122 -12.648 -15.361 1.00 82.69 169 SER A C 1
ATOM 1292 O O . SER A 1 169 ? 32.028 -11.935 -15.791 1.00 82.69 169 SER A O 1
ATOM 1294 N N . ASP A 1 170 ? 30.715 -12.611 -14.094 1.00 80.00 170 ASP A N 1
ATOM 1295 C CA . ASP A 1 170 ? 31.346 -11.754 -13.081 1.00 80.00 170 ASP A CA 1
ATOM 1296 C C . ASP A 1 170 ? 32.716 -12.293 -12.622 1.00 80.00 170 ASP A C 1
ATOM 1298 O O . ASP A 1 170 ? 33.358 -11.713 -11.745 1.00 80.00 170 ASP A O 1
ATOM 1302 N N . GLN A 1 171 ? 33.183 -13.410 -13.198 1.00 74.56 171 GLN A N 1
ATOM 1303 C CA . GLN A 1 171 ? 34.502 -13.961 -12.915 1.00 74.56 171 GLN A CA 1
ATOM 1304 C C . GLN A 1 171 ? 35.537 -13.435 -13.919 1.00 74.56 171 GLN A C 1
ATOM 1306 O O . GLN A 1 171 ? 35.343 -13.558 -15.130 1.00 74.56 171 GLN A O 1
ATOM 1311 N N . PRO A 1 172 ? 36.661 -12.863 -13.450 1.00 59.22 172 PRO A N 1
ATOM 1312 C CA . PRO A 1 172 ? 37.694 -12.379 -14.350 1.00 59.22 172 PRO A CA 1
ATOM 1313 C C . PRO A 1 172 ? 38.410 -13.556 -15.035 1.00 59.22 172 PRO A C 1
ATOM 1315 O O . PRO A 1 172 ? 39.122 -14.311 -14.378 1.00 59.22 172 PRO A O 1
ATOM 1318 N N . GLY A 1 173 ? 38.265 -13.661 -16.363 1.00 65.75 173 GLY A N 1
ATOM 1319 C CA . GLY A 1 173 ? 39.163 -14.433 -17.235 1.00 65.75 173 GLY A CA 1
ATOM 1320 C C . GLY A 1 173 ? 38.708 -15.832 -17.668 1.00 65.75 173 GLY A C 1
ATOM 1321 O O . GLY A 1 173 ? 39.476 -16.779 -17.505 1.00 65.75 173 GLY A O 1
ATOM 1322 N N . GLN A 1 174 ? 37.524 -15.962 -18.273 1.00 47.00 174 GLN A N 1
ATOM 1323 C CA . GLN A 1 174 ? 37.256 -17.060 -19.217 1.00 47.00 174 GLN A CA 1
ATOM 1324 C C . GLN A 1 174 ? 37.401 -16.584 -20.659 1.00 47.00 174 GLN A C 1
ATOM 1326 O O . GLN A 1 174 ? 36.908 -15.473 -20.958 1.00 47.00 174 GLN A O 1
#

pLDDT: mean 82.75, std 20.35, range [27.69, 98.69]

Secondary structure (DSSP, 8-state):
-EEE----S-----S-------S--S-PPPBTT-EEEEEETTTTEEEEE-S---SSSTT-EEEEEES---SSTTEEEEEESSTT--TTSBP-TT-EEEEEETTT--EEEEEEETTEEEEEEESS---EE------HHHHHH-TTS--TT-----EETTTEE----TT--SSS--

Organism: Hyalella azteca (NCBI:txid294128)